Protein AF-A0A7S2PBC1-F1 (afdb_monomer_lite)

Sequence (113 aa):
VSSESKMGVQDFRLSALTALFLILKTHSHAKKRFKIEMLLRLSGGEFTVDQVVKTEQLMLHMLKFHINPPTSISVLNEMFELLKPLMPSDRPQLCETVYRQAQFFAELGVFHL

InterPro domains:
  IPR036915 Cyclin-like superfamily [SSF47954] (9-68)

pLDDT: mean 84.3, std 12.1, range [38.69, 95.44]

Foldseek 3Di:
DDDPPPQDPVNVVLLVLLLVLLCCQPVVPDPDNDDVVVSCVVVVVPDDPVSSVVSNVVVCVVCVNPSDDCAQLNVLVVVLVVCVVVDDPVCPVVSVVVSVVSVVVSVVVVVVD

Organism: NCBI:txid163516

Secondary structure (DSSP, 8-state):
--------HHHHHHHHHHHHHHHHHHH---SSPPPHHHHHHHTTT-S-HHHHHHHHHHHHHHTTT---PPPHHHHHHHHHHHHGGGS-TT-HHHHHHHHHHHHHHHHHHHH--

Structure (mmCIF, N/CA/C/O backbone):
data_AF-A0A7S2PBC1-F1
#
_entry.id   AF-A0A7S2PBC1-F1
#
loop_
_atom_site.group_PDB
_atom_site.id
_atom_site.type_symbol
_atom_site.label_atom_id
_atom_site.label_alt_id
_atom_site.label_comp_id
_atom_site.label_asym_id
_atom_site.label_entity_id
_atom_site.label_seq_id
_atom_site.pdbx_PDB_ins_code
_atom_site.Cartn_x
_atom_site.Cartn_y
_atom_site.Cartn_z
_atom_site.occupancy
_atom_site.B_iso_or_equiv
_atom_site.auth_seq_id
_atom_site.auth_comp_id
_atom_site.auth_asym_id
_atom_site.auth_atom_id
_atom_site.pdbx_PDB_model_num
ATOM 1 N N . VAL A 1 1 ? -26.503 17.290 0.335 1.00 38.69 1 VAL A N 1
ATOM 2 C CA . VAL A 1 1 ? -25.531 18.237 0.925 1.00 38.69 1 VAL A CA 1
ATOM 3 C C . VAL A 1 1 ? -24.880 17.522 2.093 1.00 38.69 1 VAL A C 1
ATOM 5 O O . VAL A 1 1 ? -25.371 17.599 3.209 1.00 38.69 1 VAL A O 1
ATOM 8 N N . SER A 1 2 ? -23.883 16.688 1.801 1.00 38.94 2 SER A N 1
ATOM 9 C CA . SER A 1 2 ? -23.181 15.917 2.828 1.00 38.94 2 SER A CA 1
ATOM 10 C C . SER A 1 2 ? -22.062 16.798 3.354 1.00 38.94 2 SER A C 1
ATOM 12 O O . SER A 1 2 ? -21.198 17.207 2.586 1.00 38.94 2 SER A O 1
ATOM 14 N N . SER A 1 3 ? -22.145 17.157 4.630 1.00 44.09 3 SER A N 1
ATOM 15 C CA . SER A 1 3 ? -21.145 17.947 5.340 1.00 44.09 3 SER A CA 1
ATOM 16 C C . SER A 1 3 ? -19.752 17.359 5.117 1.00 44.09 3 SER A C 1
ATOM 18 O O . SER A 1 3 ? -19.491 16.238 5.555 1.00 44.09 3 SER A O 1
ATOM 20 N N . GLU A 1 4 ? -18.864 18.109 4.465 1.00 52.25 4 GLU A N 1
ATOM 21 C CA . GLU A 1 4 ? -17.425 17.849 4.485 1.00 52.25 4 GLU A CA 1
ATOM 22 C C . GLU A 1 4 ? -16.941 17.990 5.935 1.00 52.25 4 GLU A C 1
ATOM 24 O O . GLU A 1 4 ? -16.523 19.061 6.380 1.00 52.25 4 GLU A O 1
ATOM 29 N N . SER A 1 5 ? -17.053 16.918 6.723 1.00 60.34 5 SER A N 1
ATOM 30 C CA . SER A 1 5 ? -16.378 16.852 8.011 1.00 60.34 5 SER A CA 1
ATOM 31 C C . SER A 1 5 ? -14.889 16.797 7.708 1.00 60.34 5 SER A C 1
ATOM 33 O O . SER A 1 5 ? -14.383 15.776 7.235 1.00 60.34 5 SER A O 1
ATOM 35 N N . LYS A 1 6 ? -14.186 17.908 7.929 1.00 68.69 6 LYS A N 1
ATOM 36 C CA . LYS A 1 6 ? -12.727 17.935 7.850 1.00 68.69 6 LYS A CA 1
ATOM 37 C C . LYS A 1 6 ? -12.194 16.876 8.810 1.00 68.69 6 LYS A C 1
ATOM 39 O O . LYS A 1 6 ? -12.369 16.994 10.020 1.00 68.69 6 LYS A O 1
ATOM 44 N N . MET A 1 7 ? -11.606 15.827 8.247 1.00 77.81 7 MET A N 1
ATOM 45 C CA . MET A 1 7 ? -10.982 14.755 9.007 1.00 77.81 7 MET A CA 1
ATOM 46 C C . MET A 1 7 ? -9.876 15.356 9.878 1.00 77.81 7 MET A C 1
ATOM 48 O O .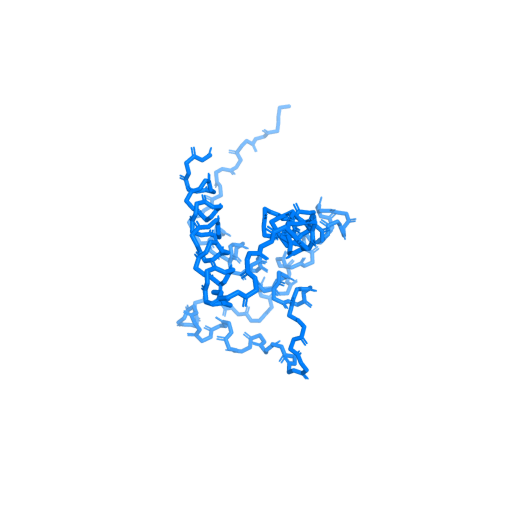 MET A 1 7 ? -9.046 16.125 9.385 1.00 77.81 7 MET A O 1
ATOM 52 N N . GLY A 1 8 ? -9.886 15.048 11.176 1.00 89.38 8 GLY A N 1
ATOM 53 C CA . GLY A 1 8 ? -8.849 15.515 12.085 1.00 89.38 8 GLY A CA 1
ATOM 54 C C . GLY A 1 8 ? -7.484 14.943 11.698 1.00 89.38 8 GLY A C 1
ATOM 55 O O . GLY A 1 8 ? -7.390 13.869 11.105 1.00 89.38 8 GLY A O 1
ATOM 56 N N . VAL A 1 9 ? -6.401 15.629 12.076 1.00 89.06 9 VAL A N 1
ATOM 57 C CA . VAL A 1 9 ? -5.027 15.151 11.818 1.00 89.06 9 VAL A CA 1
ATOM 58 C C . VAL A 1 9 ? -4.812 13.745 12.394 1.00 89.06 9 VAL A C 1
ATOM 60 O O . VAL A 1 9 ? -4.179 12.906 11.759 1.00 89.06 9 VAL A O 1
ATOM 63 N N . GLN A 1 10 ? -5.376 13.465 13.572 1.00 89.81 10 GLN A N 1
ATOM 64 C CA . GLN A 1 10 ? -5.283 12.149 14.212 1.00 89.81 10 GLN A CA 1
ATOM 65 C C . GLN A 1 10 ? -6.072 11.072 13.461 1.00 89.81 10 GLN A C 1
ATOM 67 O O . GLN A 1 10 ? -5.549 9.983 13.235 1.00 89.81 10 GLN A O 1
ATOM 72 N N . ASP A 1 11 ? -7.282 11.392 13.002 1.00 90.50 11 ASP A N 1
ATOM 73 C CA . ASP A 1 11 ? -8.114 10.467 12.227 1.00 90.50 11 ASP A CA 1
ATOM 74 C C . ASP A 1 11 ? -7.463 10.128 10.882 1.00 90.50 11 ASP A C 1
ATOM 76 O O . ASP A 1 11 ? -7.483 8.974 10.447 1.00 90.50 11 ASP A O 1
ATOM 80 N N . PHE A 1 12 ? -6.816 11.113 10.249 1.00 91.50 12 PHE A N 1
ATOM 81 C CA . PHE A 1 12 ? -6.045 10.902 9.027 1.00 91.50 12 PHE A CA 1
ATOM 82 C C . PHE A 1 12 ? -4.844 9.983 9.269 1.00 91.50 12 PHE A C 1
ATOM 84 O O . PHE A 1 12 ? -4.632 9.042 8.506 1.00 91.50 12 PHE A O 1
ATOM 91 N N . ARG A 1 13 ? -4.079 10.202 10.347 1.00 92.19 13 ARG A N 1
ATOM 92 C CA . ARG A 1 13 ? -2.928 9.352 10.700 1.00 92.19 13 ARG A CA 1
ATOM 93 C C . ARG A 1 13 ? -3.353 7.917 11.007 1.00 92.19 13 ARG A C 1
ATOM 95 O O . ARG A 1 13 ? -2.736 6.989 10.486 1.00 92.19 13 ARG A O 1
ATOM 102 N N . LEU A 1 14 ? -4.422 7.729 11.784 1.00 93.38 14 LEU A N 1
ATOM 103 C CA . LEU A 1 14 ? -4.990 6.408 12.065 1.00 93.38 14 LEU A CA 1
ATOM 104 C C . LEU A 1 14 ? -5.453 5.719 10.776 1.00 93.38 14 LEU A C 1
ATOM 106 O O . LEU A 1 14 ? -5.174 4.537 10.567 1.00 93.38 14 LEU A O 1
ATOM 110 N N . SER A 1 15 ? -6.114 6.465 9.891 1.00 93.00 15 SER A N 1
ATOM 111 C CA . SER A 1 15 ? -6.570 5.963 8.596 1.00 93.00 15 SER A CA 1
ATOM 112 C C . SER A 1 15 ? -5.397 5.547 7.709 1.00 93.00 15 SER A C 1
ATOM 114 O O . SER A 1 15 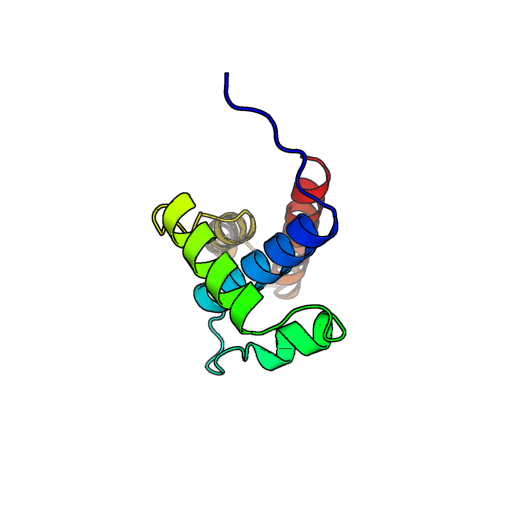? -5.381 4.428 7.208 1.00 93.00 15 SER A O 1
ATOM 116 N N . ALA A 1 16 ? -4.371 6.387 7.570 1.00 92.06 16 ALA A N 1
ATOM 117 C CA . ALA A 1 16 ? -3.179 6.077 6.784 1.00 92.06 16 ALA A CA 1
ATOM 118 C C . ALA A 1 16 ? -2.440 4.839 7.320 1.00 92.06 16 ALA A C 1
ATOM 120 O O . ALA A 1 16 ? -2.066 3.951 6.552 1.00 92.06 16 ALA A O 1
ATOM 121 N N . LEU A 1 17 ? -2.290 4.735 8.645 1.00 92.50 17 LEU A N 1
ATOM 122 C CA . LEU A 1 17 ? -1.677 3.578 9.298 1.00 92.50 17 LEU A CA 1
ATOM 123 C C . LEU A 1 17 ? -2.486 2.295 9.047 1.00 92.50 17 LEU A C 1
ATOM 125 O O . LEU A 1 17 ? -1.926 1.243 8.736 1.00 92.50 17 LEU A O 1
ATOM 129 N N . THR A 1 18 ? -3.811 2.387 9.140 1.00 93.38 18 THR A N 1
ATOM 130 C CA . THR A 1 18 ? -4.726 1.265 8.899 1.00 93.38 18 THR A CA 1
ATOM 131 C C . THR A 1 18 ? -4.742 0.850 7.425 1.00 93.38 18 THR A C 1
ATOM 133 O O . THR A 1 18 ? -4.736 -0.343 7.124 1.00 93.38 18 THR A O 1
ATOM 136 N N . ALA A 1 19 ? -4.687 1.805 6.496 1.00 91.94 19 ALA A N 1
ATOM 137 C CA . ALA A 1 19 ? -4.572 1.533 5.067 1.00 91.94 19 ALA A CA 1
ATOM 138 C C . ALA A 1 19 ? -3.265 0.790 4.750 1.00 91.94 19 ALA A C 1
ATOM 140 O O . ALA A 1 19 ? -3.282 -0.216 4.041 1.00 91.94 19 ALA A O 1
ATOM 141 N N . LEU A 1 20 ? -2.145 1.208 5.350 1.00 88.88 20 LEU A N 1
ATOM 142 C CA . LEU A 1 20 ? -0.877 0.487 5.241 1.00 88.88 20 LEU A CA 1
ATOM 143 C C . LEU A 1 20 ? -0.995 -0.943 5.787 1.00 88.88 20 LEU A C 1
ATOM 145 O O . LEU A 1 20 ? -0.527 -1.883 5.150 1.00 88.88 20 LEU A O 1
ATOM 149 N N . PHE A 1 21 ? -1.654 -1.137 6.932 1.00 90.38 21 PHE A N 1
ATOM 150 C CA . PHE A 1 21 ? -1.886 -2.471 7.492 1.00 90.38 21 PHE A CA 1
ATOM 151 C C . PHE A 1 21 ? -2.684 -3.380 6.555 1.00 90.38 21 PHE A C 1
ATOM 153 O O . PHE A 1 21 ? -2.317 -4.540 6.366 1.00 90.38 21 PHE A O 1
ATOM 160 N N . LEU A 1 22 ? -3.748 -2.848 5.949 1.00 89.62 22 LEU A N 1
ATOM 161 C CA . LEU A 1 22 ? -4.574 -3.549 4.967 1.00 89.62 22 LEU A CA 1
ATOM 162 C C . LEU A 1 22 ? -3.763 -3.957 3.733 1.00 89.62 22 LEU A C 1
ATOM 164 O O . LEU A 1 22 ? -3.833 -5.110 3.303 1.00 89.62 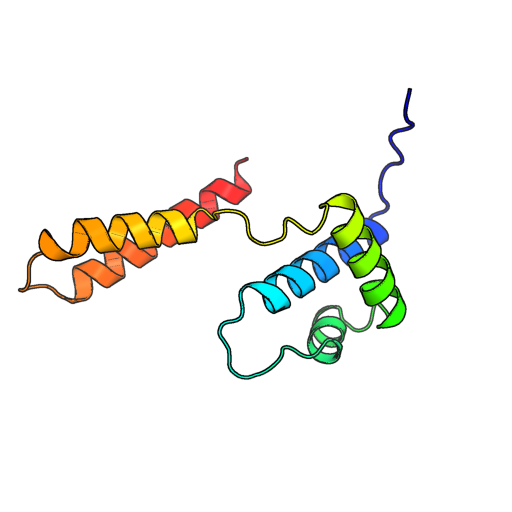22 LEU A O 1
ATOM 168 N N . ILE A 1 23 ? -2.948 -3.046 3.198 1.00 87.12 23 ILE A N 1
ATOM 169 C CA . ILE 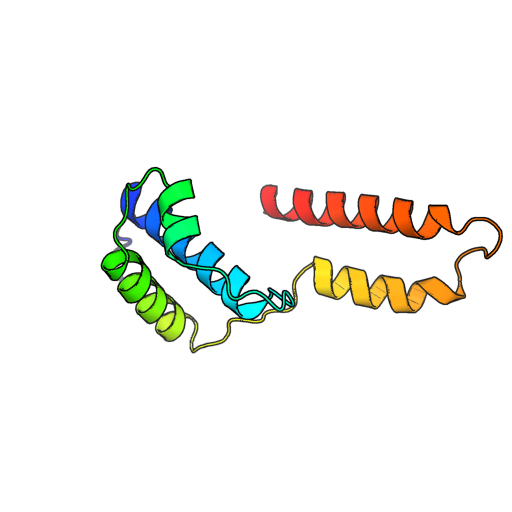A 1 23 ? -2.062 -3.316 2.056 1.00 87.12 23 ILE A CA 1
ATOM 170 C C . ILE A 1 23 ? -1.032 -4.390 2.423 1.00 87.12 23 ILE A C 1
ATOM 172 O O . ILE A 1 23 ? -0.811 -5.332 1.667 1.00 87.12 23 ILE A O 1
ATOM 176 N N . LEU A 1 24 ? -0.438 -4.318 3.617 1.00 86.00 24 LEU A N 1
ATOM 177 C CA . LEU A 1 24 ? 0.492 -5.344 4.084 1.00 86.00 24 LEU A CA 1
ATOM 178 C C . LEU A 1 24 ? -0.206 -6.700 4.238 1.00 86.00 24 LEU A C 1
ATOM 180 O O . LEU A 1 24 ? 0.360 -7.712 3.840 1.00 86.00 24 LEU A O 1
ATOM 184 N N . LYS A 1 25 ? -1.436 -6.767 4.749 1.00 85.81 25 LYS A N 1
ATOM 185 C CA . LYS A 1 25 ? -2.185 -8.033 4.833 1.00 85.81 25 LYS A CA 1
ATOM 186 C C . LYS A 1 25 ? -2.482 -8.651 3.465 1.00 85.81 25 LYS A C 1
ATOM 188 O O . LYS A 1 25 ? -2.511 -9.873 3.359 1.00 85.81 25 LYS A O 1
ATOM 193 N N . THR A 1 26 ? -2.726 -7.825 2.453 1.00 84.31 26 THR A N 1
ATOM 194 C CA . THR A 1 26 ? -3.175 -8.259 1.120 1.00 84.31 26 THR A CA 1
ATOM 195 C C . THR A 1 26 ? -2.022 -8.575 0.175 1.00 84.31 26 THR A C 1
ATOM 197 O O . THR A 1 26 ? -2.071 -9.587 -0.517 1.00 84.31 26 THR A O 1
ATOM 200 N N . HIS A 1 27 ? -0.969 -7.754 0.177 1.00 77.69 27 HIS A N 1
ATOM 201 C CA . HIS A 1 27 ? 0.145 -7.843 -0.772 1.00 77.69 27 HIS A CA 1
ATOM 202 C C . HIS A 1 27 ? 1.420 -8.467 -0.192 1.00 77.69 27 HIS A C 1
ATOM 204 O O . HIS A 1 27 ? 2.365 -8.741 -0.936 1.00 77.69 27 HIS A O 1
ATOM 210 N N . SER A 1 28 ? 1.491 -8.733 1.118 1.00 67.31 28 SER A N 1
ATOM 211 C CA . SER A 1 28 ? 2.636 -9.466 1.666 1.00 67.31 28 SER A CA 1
ATOM 212 C C . SER A 1 28 ? 2.585 -10.926 1.223 1.00 67.31 28 SER A C 1
ATOM 214 O O . SER A 1 28 ? 1.997 -11.773 1.888 1.00 67.31 28 SER A O 1
ATOM 216 N N . HIS A 1 29 ? 3.325 -11.259 0.165 1.00 56.53 29 HIS A N 1
ATOM 217 C CA . HIS A 1 29 ? 3.692 -12.643 -0.168 1.00 56.53 29 HIS A CA 1
ATOM 218 C C . HIS A 1 29 ? 4.570 -13.306 0.916 1.00 56.53 29 HIS A C 1
ATOM 220 O O . HIS A 1 29 ? 4.940 -14.479 0.815 1.00 56.53 29 HIS A O 1
ATOM 226 N N . ALA A 1 30 ? 4.947 -12.562 1.960 1.00 50.59 30 ALA A N 1
ATOM 227 C CA . ALA A 1 30 ? 5.773 -13.052 3.042 1.00 50.59 30 ALA A CA 1
ATOM 228 C C . ALA A 1 30 ? 5.031 -14.137 3.836 1.00 50.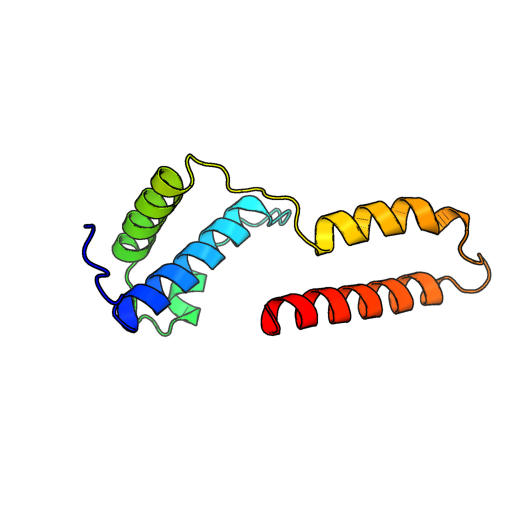59 30 ALA A C 1
ATOM 230 O O . ALA A 1 30 ? 4.014 -13.893 4.478 1.00 50.59 30 ALA A O 1
ATOM 231 N N . LYS A 1 31 ? 5.640 -15.324 3.911 1.00 52.59 31 LYS A N 1
ATOM 232 C CA . LYS A 1 31 ? 5.261 -16.443 4.799 1.00 52.59 31 LYS A CA 1
ATOM 233 C C . LYS A 1 31 ? 5.100 -16.049 6.284 1.00 52.59 31 LYS A C 1
ATOM 235 O O . LYS A 1 31 ? 4.655 -16.862 7.089 1.00 52.59 31 LYS A O 1
ATOM 240 N N . LYS A 1 32 ? 5.479 -14.825 6.669 1.00 62.38 32 LYS A N 1
ATOM 241 C CA . LYS A 1 32 ? 5.326 -14.263 8.011 1.00 62.38 32 LYS A CA 1
ATOM 242 C C . LYS A 1 32 ? 4.163 -13.275 8.013 1.00 62.38 32 LYS A C 1
ATOM 244 O O . LYS A 1 32 ? 4.275 -12.186 7.461 1.00 62.38 32 LYS A O 1
ATOM 249 N N . ARG A 1 33 ? 3.071 -13.654 8.683 1.00 67.44 33 ARG A N 1
ATOM 250 C CA . ARG A 1 33 ? 1.945 -12.755 8.967 1.00 67.44 33 ARG A CA 1
ATOM 251 C C . ARG A 1 33 ? 2.468 -11.493 9.655 1.00 67.44 33 ARG A C 1
ATOM 253 O O . ARG A 1 33 ? 3.120 -11.589 10.698 1.00 67.44 33 ARG A O 1
ATOM 260 N N . PHE A 1 34 ? 2.195 -10.334 9.064 1.00 77.38 34 PHE A N 1
ATOM 261 C CA . PHE A 1 34 ? 2.541 -9.050 9.657 1.00 77.38 34 PHE A CA 1
ATOM 262 C C . PHE A 1 34 ? 1.702 -8.828 10.922 1.00 77.38 34 PHE A C 1
ATOM 264 O O . PHE A 1 34 ? 0.481 -8.992 10.912 1.00 77.38 34 PHE A O 1
ATOM 271 N N . LYS A 1 35 ? 2.376 -8.519 12.031 1.00 85.62 35 LYS A N 1
ATOM 272 C CA . LYS A 1 35 ? 1.777 -8.389 13.363 1.00 85.62 35 LYS A CA 1
ATOM 273 C C . LYS A 1 35 ? 1.343 -6.946 13.612 1.00 85.62 35 LYS A C 1
ATOM 275 O O . LYS A 1 35 ? 2.144 -6.034 13.413 1.00 85.62 35 LYS A O 1
ATOM 280 N N . ILE A 1 36 ? 0.111 -6.744 14.081 1.00 87.25 36 ILE A N 1
ATOM 281 C CA . ILE A 1 36 ? -0.434 -5.407 14.374 1.00 87.25 36 ILE A CA 1
ATOM 282 C C . ILE A 1 36 ? 0.415 -4.663 15.412 1.00 87.25 36 ILE A C 1
ATOM 284 O O . ILE A 1 36 ? 0.616 -3.460 15.305 1.00 87.25 36 ILE A O 1
ATOM 288 N N . GLU A 1 37 ? 1.024 -5.383 16.353 1.00 87.62 37 GLU A N 1
ATOM 289 C CA . GLU A 1 37 ? 1.887 -4.815 17.389 1.00 87.62 37 GLU A CA 1
ATOM 290 C C . GLU A 1 37 ? 3.135 -4.146 16.798 1.00 87.62 37 GLU A C 1
ATOM 292 O O . GLU A 1 37 ? 3.648 -3.178 17.354 1.00 87.62 37 GLU A O 1
ATOM 297 N N . MET A 1 38 ? 3.629 -4.634 15.655 1.00 85.12 38 MET A N 1
ATOM 298 C CA . MET A 1 38 ? 4.759 -4.017 14.961 1.00 85.12 38 MET A CA 1
ATOM 299 C C . MET A 1 38 ? 4.364 -2.664 14.365 1.00 85.12 38 MET A C 1
ATOM 301 O O . MET A 1 38 ? 5.128 -1.709 14.461 1.00 85.12 38 MET A O 1
ATOM 305 N N . LEU A 1 39 ? 3.151 -2.569 13.819 1.00 85.44 39 LEU A N 1
ATOM 306 C CA . LEU A 1 39 ? 2.598 -1.331 13.279 1.00 85.44 39 LEU A CA 1
ATOM 307 C C . LEU A 1 39 ? 2.403 -0.271 14.368 1.00 85.44 39 LEU A C 1
ATOM 309 O O . LEU A 1 39 ? 2.806 0.874 14.194 1.00 85.44 39 LEU A O 1
ATOM 313 N N . LEU A 1 40 ? 1.847 -0.673 15.514 1.00 88.88 40 LEU A N 1
ATOM 314 C CA . LEU A 1 40 ? 1.628 0.231 16.645 1.00 88.88 40 LEU A CA 1
ATOM 315 C C . LEU A 1 40 ? 2.946 0.728 17.251 1.00 88.88 40 LEU A C 1
ATOM 317 O O . LEU A 1 40 ? 3.041 1.867 17.701 1.00 88.88 40 LEU A O 1
ATOM 321 N N . ARG A 1 41 ? 3.998 -0.101 17.227 1.00 87.81 41 ARG A N 1
ATOM 322 C CA . ARG A 1 41 ? 5.347 0.336 17.609 1.00 87.81 41 ARG A CA 1
ATOM 323 C C . ARG A 1 41 ? 5.913 1.376 16.643 1.00 87.81 41 ARG A C 1
ATOM 325 O O . ARG A 1 41 ? 6.563 2.309 17.102 1.00 87.81 41 ARG A O 1
ATOM 332 N N . LEU A 1 42 ? 5.665 1.240 15.337 1.00 84.25 42 LEU A N 1
ATOM 333 C CA . LEU A 1 42 ? 6.092 2.226 14.334 1.00 84.25 42 LEU A CA 1
ATOM 334 C C . LEU A 1 42 ? 5.369 3.567 14.497 1.00 84.25 42 LEU A C 1
ATOM 336 O O . LEU A 1 42 ? 5.968 4.608 14.247 1.00 84.25 42 LEU A O 1
ATOM 340 N N . SER A 1 43 ? 4.123 3.558 14.974 1.00 83.69 43 SER A N 1
ATOM 341 C CA . SER A 1 43 ? 3.379 4.777 15.308 1.00 83.69 43 SER A CA 1
ATOM 342 C C . SER A 1 43 ? 3.686 5.320 16.710 1.00 83.69 43 SER A C 1
ATOM 344 O O . SER A 1 43 ? 2.912 6.117 17.229 1.00 83.69 43 SER A O 1
ATOM 346 N N . GLY A 1 44 ? 4.748 4.856 17.380 1.00 85.62 44 GLY A N 1
ATOM 347 C CA . GLY A 1 44 ? 5.116 5.324 18.722 1.00 85.62 44 GLY A CA 1
ATOM 348 C C . GLY A 1 44 ? 4.091 5.001 19.818 1.00 85.62 44 GLY A C 1
ATOM 349 O O . GLY A 1 44 ? 4.099 5.644 20.861 1.00 85.62 44 GLY A O 1
ATOM 350 N N . GLY A 1 45 ? 3.197 4.030 19.594 1.00 84.19 45 GLY A N 1
ATOM 351 C CA . GLY A 1 45 ? 2.127 3.684 20.534 1.00 84.19 45 GLY A CA 1
ATOM 352 C C . GLY A 1 45 ? 0.970 4.688 20.591 1.00 84.19 45 GLY A C 1
ATOM 353 O O . GLY A 1 45 ? 0.162 4.610 21.509 1.00 84.19 45 GLY A O 1
ATOM 354 N N . GLU A 1 46 ? 0.867 5.612 19.627 1.00 89.00 46 GLU A N 1
ATOM 355 C CA . GLU A 1 46 ? -0.204 6.625 19.574 1.00 89.00 46 GLU A CA 1
ATOM 356 C C . GLU A 1 46 ? -1.618 6.035 19.425 1.00 89.00 46 GLU A C 1
ATOM 358 O O . GLU A 1 46 ? -2.594 6.673 19.818 1.00 89.00 46 GLU A O 1
ATOM 363 N N . PHE A 1 47 ? -1.734 4.828 18.865 1.00 91.75 47 PHE A N 1
ATOM 364 C CA . PHE A 1 47 ? -3.010 4.179 18.574 1.00 91.75 47 PHE A CA 1
ATOM 365 C C . PHE A 1 47 ? -3.108 2.810 19.243 1.00 91.75 47 PHE A C 1
ATOM 367 O O . PHE A 1 47 ? -2.111 2.112 19.436 1.00 91.75 47 PHE A O 1
ATOM 374 N N . THR A 1 48 ? -4.330 2.403 19.573 1.00 92.25 48 THR A N 1
ATOM 375 C CA . THR A 1 48 ? -4.616 1.085 20.143 1.00 92.25 48 THR A CA 1
ATOM 376 C C . THR A 1 48 ? -4.992 0.074 19.062 1.00 92.25 48 THR A C 1
ATOM 378 O O . THR A 1 48 ? -5.415 0.427 17.959 1.00 92.25 48 THR A O 1
ATOM 381 N N . VAL A 1 49 ? -4.885 -1.216 19.394 1.00 93.25 49 VAL A N 1
ATOM 382 C CA . VAL A 1 49 ? -5.324 -2.313 18.514 1.00 93.25 49 VAL A CA 1
ATOM 383 C C . VAL A 1 49 ? -6.793 -2.139 18.119 1.00 93.25 49 VAL A C 1
ATOM 385 O O . VAL A 1 49 ? -7.123 -2.228 16.939 1.00 93.25 49 VAL A O 1
ATOM 388 N N . ASP A 1 50 ? -7.662 -1.819 19.078 1.00 94.25 50 ASP A N 1
ATOM 389 C CA . ASP A 1 50 ? -9.099 -1.656 18.832 1.00 94.25 50 ASP A CA 1
ATOM 390 C C . ASP A 1 50 ? -9.411 -0.507 17.870 1.00 94.25 50 ASP A C 1
ATOM 392 O O . ASP A 1 50 ? -10.318 -0.622 17.045 1.00 94.25 50 ASP A O 1
ATOM 396 N N . GLN A 1 51 ? -8.663 0.599 17.950 1.00 93.38 51 GLN A N 1
ATOM 397 C CA . GLN A 1 51 ? -8.814 1.724 17.024 1.00 93.38 51 GLN A CA 1
ATOM 398 C C . GLN A 1 51 ? -8.475 1.311 15.589 1.00 93.38 51 GLN A C 1
ATOM 400 O O . GLN A 1 51 ? -9.234 1.614 14.666 1.00 93.38 51 GLN A O 1
ATOM 405 N N . VAL A 1 52 ? -7.376 0.577 15.404 1.00 93.31 52 VAL A N 1
ATOM 406 C CA . VAL A 1 52 ? -6.962 0.072 14.088 1.00 93.31 52 VAL A CA 1
ATOM 407 C C . VAL A 1 52 ? -7.973 -0.943 13.552 1.00 93.31 52 VAL A C 1
ATOM 409 O O . VAL A 1 52 ? -8.380 -0.834 12.401 1.00 93.31 52 VAL A O 1
ATOM 412 N N . VAL A 1 53 ? -8.451 -1.881 14.376 1.00 94.12 53 VAL A N 1
ATOM 413 C CA . VAL A 1 53 ? -9.435 -2.898 13.957 1.00 94.12 53 VAL A CA 1
ATOM 414 C C . VAL A 1 53 ? -10.772 -2.269 13.554 1.00 94.12 53 VAL A C 1
ATOM 416 O O . VAL A 1 53 ? -11.342 -2.640 12.529 1.00 94.12 53 VAL A O 1
ATOM 419 N N . LYS A 1 54 ? -11.277 -1.292 14.318 1.00 95.44 54 LYS A N 1
ATOM 420 C CA . LYS A 1 54 ? -12.519 -0.580 13.966 1.00 95.44 54 LYS A CA 1
ATOM 421 C C . LYS A 1 54 ? -12.372 0.194 12.658 1.00 95.44 54 LYS A C 1
ATOM 423 O O . LYS A 1 54 ? -13.255 0.130 11.804 1.00 95.44 54 LYS A O 1
ATOM 428 N N . THR A 1 55 ? -11.249 0.889 12.489 1.00 94.31 55 THR A N 1
ATOM 429 C CA . THR A 1 55 ? -10.957 1.644 11.263 1.00 94.31 55 THR A CA 1
ATOM 430 C C . THR A 1 55 ? -10.800 0.703 10.070 1.00 94.31 55 THR A C 1
ATOM 432 O O . THR A 1 55 ? -11.309 0.990 8.992 1.00 94.31 55 THR A O 1
ATOM 435 N N . GLU A 1 56 ? -10.179 -0.462 10.270 1.00 94.31 56 GLU A N 1
ATOM 436 C CA . GLU A 1 56 ? -10.005 -1.490 9.243 1.00 94.31 56 GLU A CA 1
ATOM 437 C C . GLU A 1 56 ? -11.362 -1.996 8.753 1.00 94.31 56 GLU A C 1
ATOM 439 O O . GLU A 1 56 ? -11.621 -2.025 7.550 1.00 94.31 56 GLU A O 1
ATOM 444 N N . GLN A 1 57 ? -12.253 -2.350 9.681 1.00 95.25 57 GLN A N 1
ATOM 445 C CA . GLN A 1 57 ? -13.605 -2.784 9.346 1.00 95.25 57 GLN A CA 1
ATOM 446 C C . GLN A 1 57 ? -14.357 -1.703 8.572 1.00 95.25 57 GLN A C 1
ATOM 448 O O . GLN A 1 57 ? -14.980 -2.011 7.556 1.00 95.25 57 GLN A O 1
ATOM 453 N N . LEU A 1 58 ? -14.276 -0.445 9.007 1.00 95.06 58 LEU A N 1
ATOM 454 C CA . LEU A 1 58 ? -14.912 0.671 8.312 1.00 95.06 58 LEU A CA 1
ATOM 455 C C . LEU A 1 58 ? -14.376 0.810 6.881 1.00 95.06 58 LEU A C 1
ATOM 457 O O . LEU A 1 58 ? -15.164 0.863 5.939 1.00 95.06 58 LEU A O 1
ATOM 461 N N . MET A 1 59 ? -13.053 0.798 6.700 1.00 94.56 59 MET A N 1
ATOM 462 C CA . MET A 1 59 ? -12.420 0.881 5.381 1.00 94.56 59 MET A CA 1
ATOM 463 C C . MET A 1 59 ? -12.841 -0.266 4.462 1.00 94.56 59 MET A C 1
ATOM 465 O O . MET A 1 59 ? -13.195 -0.022 3.312 1.00 94.56 59 MET A O 1
ATOM 469 N N . LEU A 1 60 ? -12.864 -1.504 4.964 1.00 94.50 60 LEU A N 1
ATOM 470 C CA . LEU A 1 60 ? -13.279 -2.674 4.186 1.00 94.50 60 LEU A CA 1
ATOM 471 C C . LEU A 1 60 ? -14.724 -2.562 3.691 1.00 94.50 60 LEU A C 1
ATOM 473 O O . LEU A 1 60 ? -14.991 -2.851 2.523 1.00 94.50 60 LEU A O 1
ATOM 477 N N . HIS A 1 61 ? -15.645 -2.100 4.542 1.00 95.06 61 HIS A N 1
ATOM 478 C CA . HIS A 1 61 ? -17.038 -1.884 4.147 1.00 95.06 61 HIS A CA 1
ATOM 479 C C . HIS A 1 61 ? -17.166 -0.756 3.119 1.00 95.06 61 HIS A C 1
ATOM 481 O O . HIS A 1 61 ? -17.862 -0.919 2.117 1.00 95.06 61 HIS A O 1
ATOM 487 N N . MET A 1 62 ? -16.457 0.359 3.320 1.00 93.19 62 MET A N 1
ATOM 488 C CA . MET A 1 62 ? -16.479 1.500 2.398 1.00 93.19 62 MET A CA 1
ATOM 489 C C . MET A 1 62 ? -15.892 1.154 1.026 1.00 93.19 62 MET A C 1
ATOM 491 O O . MET A 1 62 ? -16.432 1.562 0.001 1.00 93.19 62 MET A O 1
ATOM 495 N N . LEU A 1 63 ? -14.829 0.348 0.997 1.00 91.12 63 LEU A N 1
ATOM 496 C CA . LEU A 1 63 ? -14.214 -0.162 -0.229 1.00 91.12 63 LEU A CA 1
ATOM 497 C C . LEU A 1 63 ? -14.985 -1.340 -0.843 1.00 91.12 63 LEU A C 1
ATOM 499 O O . LEU A 1 63 ? -14.581 -1.841 -1.889 1.00 91.12 63 LEU A O 1
ATOM 503 N N . LYS A 1 64 ? -16.064 -1.820 -0.206 1.00 94.12 64 LYS A N 1
ATOM 504 C CA . LYS A 1 64 ? -16.791 -3.043 -0.596 1.00 94.12 64 LYS A CA 1
ATOM 505 C C . LYS A 1 64 ? -15.850 -4.238 -0.802 1.00 94.12 64 LYS A C 1
ATOM 507 O O . LYS A 1 64 ? -16.031 -5.028 -1.722 1.00 94.12 64 LYS A O 1
ATOM 512 N N . PHE A 1 65 ? -14.822 -4.347 0.042 1.00 89.38 65 PHE A N 1
ATOM 513 C CA . PHE A 1 65 ? -13.766 -5.363 -0.037 1.00 89.38 65 PHE A CA 1
ATOM 514 C C . PHE A 1 65 ? -12.927 -5.352 -1.337 1.00 89.38 65 PHE A C 1
ATOM 516 O O . PHE A 1 65 ? -12.157 -6.282 -1.577 1.00 89.38 65 PHE A O 1
ATOM 523 N N . HIS A 1 66 ? -12.985 -4.291 -2.149 1.00 89.12 66 HIS A N 1
ATOM 524 C CA . HIS A 1 66 ? -12.103 -4.107 -3.308 1.00 89.12 66 HIS A CA 1
ATOM 525 C C . HIS A 1 66 ? -10.712 -3.609 -2.876 1.00 89.12 66 HIS A C 1
ATOM 527 O O . HIS A 1 66 ? -10.378 -2.437 -3.017 1.00 89.12 66 HIS A O 1
ATOM 533 N N . ILE A 1 67 ? -9.903 -4.518 -2.324 1.00 85.19 67 ILE A N 1
ATOM 534 C CA . ILE A 1 67 ? -8.609 -4.217 -1.676 1.00 85.19 67 ILE A CA 1
ATOM 535 C C . ILE A 1 67 ? -7.364 -4.562 -2.506 1.00 85.19 67 ILE A C 1
ATOM 537 O O . ILE A 1 67 ? -6.255 -4.343 -2.038 1.00 85.19 67 ILE A O 1
ATOM 541 N N . ASN A 1 68 ? -7.529 -5.100 -3.716 1.00 83.81 68 ASN A N 1
ATOM 542 C CA . ASN A 1 68 ? -6.425 -5.487 -4.603 1.00 83.81 68 ASN A CA 1
ATOM 543 C C . ASN A 1 68 ? -6.559 -4.808 -5.979 1.00 83.81 68 ASN A C 1
ATOM 545 O O . ASN A 1 68 ? -6.870 -5.481 -6.966 1.00 83.81 68 ASN A O 1
ATOM 549 N N . PRO A 1 69 ? -6.426 -3.473 -6.061 1.00 82.69 69 PRO A N 1
ATOM 550 C CA . PRO A 1 69 ? -6.426 -2.786 -7.344 1.00 82.69 69 PRO A CA 1
ATOM 551 C C . PRO A 1 69 ? -5.123 -3.071 -8.115 1.00 82.69 69 PRO A C 1
ATOM 553 O O . PRO A 1 69 ? -4.081 -3.298 -7.493 1.00 82.69 69 PRO A O 1
ATOM 556 N N . PRO A 1 70 ? -5.136 -3.009 -9.459 1.00 82.62 70 PRO A N 1
ATOM 557 C CA . PRO A 1 70 ? -3.900 -3.003 -10.233 1.00 82.62 70 PRO A CA 1
ATOM 558 C C . PRO A 1 70 ? -3.072 -1.767 -9.853 1.00 82.62 70 PRO A C 1
ATOM 560 O O . PRO A 1 70 ? -3.508 -0.629 -10.018 1.00 82.62 70 PRO A O 1
ATOM 563 N N . THR A 1 71 ? -1.878 -1.992 -9.308 1.00 85.12 71 THR A N 1
ATOM 564 C CA . THR A 1 71 ? -0.927 -0.935 -8.939 1.00 85.12 71 THR A CA 1
ATOM 565 C C . THR A 1 71 ? 0.007 -0.615 -10.106 1.00 85.12 71 THR A C 1
ATOM 567 O O . THR A 1 71 ? 0.226 -1.454 -10.983 1.00 85.12 71 THR A O 1
ATOM 570 N N . SER A 1 72 ? 0.623 0.569 -10.101 1.00 86.25 72 SER A N 1
ATOM 571 C CA . SER A 1 72 ? 1.658 0.936 -11.082 1.00 86.25 72 SER A CA 1
ATOM 572 C C . SER A 1 72 ? 2.792 -0.096 -11.143 1.00 86.25 72 SER A C 1
ATOM 574 O O . SER A 1 72 ? 3.247 -0.447 -12.228 1.00 86.25 72 SER A O 1
ATOM 576 N N . ILE A 1 73 ? 3.176 -0.660 -9.994 1.00 86.75 73 ILE A N 1
ATOM 577 C CA . ILE A 1 73 ? 4.161 -1.745 -9.898 1.00 86.75 73 ILE A CA 1
ATOM 578 C C . ILE A 1 73 ? 3.657 -3.036 -10.550 1.00 86.75 73 ILE A C 1
ATOM 580 O O . ILE A 1 73 ? 4.419 -3.698 -11.248 1.00 86.75 73 ILE A O 1
ATOM 584 N N . SER A 1 74 ? 2.380 -3.395 -10.372 1.00 85.25 74 SER A N 1
ATOM 585 C CA . SER A 1 74 ? 1.820 -4.582 -11.035 1.00 85.25 74 SER A CA 1
ATOM 586 C C . SER A 1 74 ? 1.850 -4.455 -12.561 1.00 85.25 74 SER A C 1
ATOM 588 O O . SER A 1 74 ? 2.269 -5.386 -13.237 1.00 85.25 74 SER A O 1
ATOM 590 N N . VAL A 1 75 ? 1.519 -3.278 -13.102 1.00 87.56 75 VAL A N 1
ATOM 591 C CA . VAL A 1 75 ? 1.603 -3.009 -14.547 1.00 87.56 75 VAL A CA 1
ATOM 592 C C . VAL A 1 75 ? 3.052 -3.047 -15.025 1.00 87.56 75 VAL A C 1
ATOM 594 O O . VAL A 1 75 ? 3.344 -3.616 -16.073 1.00 87.56 75 VAL A O 1
ATOM 597 N N . LEU A 1 76 ? 3.969 -2.468 -14.253 1.00 90.31 76 LEU A N 1
ATOM 598 C CA . LEU A 1 76 ? 5.393 -2.478 -14.563 1.00 90.31 76 LEU A CA 1
ATOM 599 C C . LEU A 1 76 ? 5.942 -3.909 -14.624 1.00 90.31 76 LEU A C 1
ATOM 601 O O . LEU A 1 76 ? 6.663 -4.223 -15.565 1.00 90.31 76 LEU A O 1
ATOM 605 N N . ASN A 1 77 ? 5.561 -4.785 -13.691 1.00 89.19 77 ASN A N 1
ATOM 606 C CA . ASN A 1 77 ? 5.934 -6.202 -13.723 1.00 89.19 77 ASN A CA 1
ATOM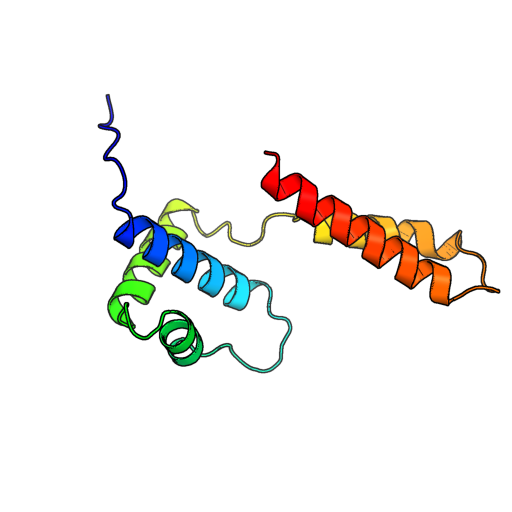 607 C C . ASN A 1 77 ? 5.474 -6.887 -15.015 1.00 89.19 77 ASN A C 1
ATOM 609 O O . ASN A 1 77 ? 6.292 -7.507 -15.690 1.00 89.19 77 ASN A O 1
ATOM 613 N N . GLU A 1 78 ? 4.203 -6.725 -15.392 1.00 90.50 78 GLU A N 1
ATOM 614 C CA . GLU A 1 78 ? 3.657 -7.305 -16.628 1.00 90.50 78 GLU A CA 1
ATOM 615 C C . GLU A 1 78 ? 4.389 -6.783 -17.873 1.00 90.50 78 GLU A C 1
ATOM 617 O O . GLU A 1 78 ? 4.794 -7.553 -18.742 1.00 90.50 78 GLU A O 1
ATOM 622 N N . MET A 1 79 ? 4.648 -5.473 -17.935 1.00 89.19 79 MET A N 1
ATOM 623 C CA . MET A 1 79 ? 5.426 -4.873 -19.023 1.00 89.19 79 MET A CA 1
ATOM 624 C C . MET A 1 79 ? 6.850 -5.436 -19.077 1.00 89.19 79 MET A C 1
ATOM 626 O O . MET A 1 79 ? 7.379 -5.683 -20.159 1.00 89.19 79 MET A O 1
ATOM 630 N N . PHE A 1 80 ? 7.475 -5.678 -17.925 1.00 89.56 80 PHE A N 1
ATOM 631 C CA . PHE A 1 80 ? 8.804 -6.276 -17.867 1.00 89.56 80 PHE A CA 1
ATOM 632 C C . PHE A 1 80 ? 8.824 -7.723 -18.347 1.00 89.56 80 PHE A C 1
ATOM 634 O O . PHE A 1 80 ? 9.740 -8.079 -19.083 1.00 89.56 80 PHE A O 1
ATOM 641 N N . GLU A 1 81 ? 7.832 -8.545 -17.999 1.00 89.31 81 GLU A N 1
ATOM 642 C CA . GLU A 1 81 ? 7.726 -9.909 -18.537 1.00 89.31 81 GLU A CA 1
ATOM 643 C C . GLU A 1 81 ? 7.640 -9.909 -20.070 1.00 89.31 81 GLU A C 1
ATOM 645 O O . GLU A 1 81 ? 8.287 -10.729 -20.721 1.00 89.31 81 GLU A O 1
ATOM 650 N N . LEU A 1 82 ? 6.925 -8.943 -20.655 1.00 89.25 82 LEU A N 1
ATOM 651 C CA . LEU A 1 82 ? 6.837 -8.777 -22.110 1.00 89.25 82 LEU A CA 1
ATOM 652 C C . LEU A 1 82 ? 8.157 -8.315 -22.746 1.00 89.25 82 LEU A C 1
ATOM 654 O O . LEU A 1 82 ? 8.458 -8.687 -23.879 1.00 89.25 82 LEU A O 1
ATOM 658 N N . LEU A 1 83 ? 8.950 -7.507 -22.037 1.00 87.31 83 LEU A N 1
ATOM 659 C CA . LEU A 1 83 ? 10.214 -6.957 -22.539 1.00 87.31 83 LEU A CA 1
ATOM 660 C C . LEU A 1 83 ? 11.420 -7.874 -22.309 1.00 87.31 83 LEU A C 1
ATOM 662 O O . LEU A 1 83 ? 12.406 -7.757 -23.036 1.00 87.31 83 LEU A O 1
ATOM 666 N N . LYS A 1 84 ? 11.365 -8.796 -21.338 1.00 85.25 84 LYS A N 1
ATOM 667 C CA . LYS A 1 84 ? 12.458 -9.733 -21.017 1.00 85.25 84 LYS A CA 1
ATOM 668 C C . LYS A 1 84 ? 13.043 -10.452 -22.241 1.00 85.25 84 LYS A C 1
ATOM 670 O O . LYS A 1 84 ? 14.267 -10.484 -22.338 1.00 85.25 84 LYS A O 1
ATOM 675 N N . PRO A 1 85 ? 12.246 -10.984 -23.192 1.00 87.75 85 PRO A N 1
ATOM 676 C CA . PRO A 1 85 ? 12.787 -11.655 -24.377 1.00 87.75 85 PRO A CA 1
ATOM 677 C C . PRO A 1 85 ? 13.552 -10.726 -25.330 1.00 87.75 85 PRO A C 1
ATOM 679 O O . PRO A 1 85 ? 14.342 -11.201 -26.139 1.00 87.75 85 PRO A O 1
ATOM 682 N N . LEU A 1 86 ? 13.306 -9.414 -25.260 1.00 86.50 86 LEU A N 1
ATOM 683 C CA . LEU A 1 86 ? 13.948 -8.402 -26.103 1.00 86.50 86 LEU A CA 1
ATOM 684 C C . LEU A 1 86 ? 15.239 -7.852 -25.480 1.00 86.50 86 LEU A C 1
ATOM 686 O O . LEU A 1 86 ? 15.963 -7.095 -26.127 1.00 86.50 86 LEU A O 1
ATOM 690 N N . MET A 1 87 ? 15.523 -8.193 -24.221 1.00 84.00 87 MET A N 1
ATOM 691 C CA . MET A 1 87 ? 16.691 -7.688 -23.510 1.00 84.00 87 MET A CA 1
ATOM 692 C C . MET A 1 87 ? 17.961 -8.442 -23.929 1.00 84.00 87 MET A C 1
ATOM 694 O O . MET A 1 87 ? 17.933 -9.661 -24.095 1.00 84.00 87 MET A O 1
ATOM 698 N N . PRO A 1 88 ? 19.100 -7.742 -24.076 1.00 84.75 88 PRO A N 1
ATOM 699 C CA . PRO A 1 88 ? 20.351 -8.368 -24.481 1.00 84.75 88 PRO A CA 1
ATOM 700 C C . PRO A 1 88 ? 20.867 -9.333 -23.405 1.00 84.75 88 PRO A C 1
ATOM 702 O O . PRO A 1 88 ? 21.151 -8.921 -22.277 1.00 84.75 88 PRO A O 1
ATOM 705 N N . SER A 1 89 ? 21.066 -10.599 -23.782 1.00 83.25 89 SER A N 1
ATOM 706 C CA . SER A 1 89 ? 21.582 -11.662 -22.903 1.00 83.25 89 SER A CA 1
ATOM 707 C C . SER A 1 89 ? 22.969 -11.359 -22.326 1.00 83.25 89 SER A C 1
ATOM 709 O O . SER A 1 89 ? 23.300 -11.822 -21.237 1.00 83.25 89 SER A O 1
ATOM 711 N N . ASP A 1 90 ? 23.761 -10.539 -23.020 1.00 85.81 90 ASP A N 1
ATOM 712 C CA . ASP A 1 90 ? 25.135 -10.190 -22.637 1.00 85.81 90 ASP A CA 1
ATOM 713 C C . ASP A 1 90 ? 25.209 -9.231 -21.436 1.00 85.81 90 ASP A C 1
ATOM 715 O O . ASP A 1 90 ? 26.284 -9.007 -20.879 1.00 85.81 90 ASP A O 1
ATOM 719 N N . ARG A 1 91 ? 24.080 -8.625 -21.036 1.00 82.94 91 ARG A N 1
ATOM 720 C CA . ARG A 1 91 ? 24.012 -7.651 -19.933 1.00 82.94 91 ARG A CA 1
ATOM 721 C C . ARG A 1 91 ? 22.837 -7.932 -18.995 1.00 82.94 91 ARG A C 1
ATOM 723 O O . ARG A 1 91 ? 21.879 -7.157 -18.965 1.00 82.94 91 ARG A O 1
ATOM 730 N N . PRO A 1 92 ? 22.914 -8.985 -18.165 1.00 79.00 92 PRO A N 1
ATOM 731 C CA . PRO A 1 92 ? 21.828 -9.343 -17.253 1.00 79.00 92 PRO A CA 1
ATOM 732 C C . PRO A 1 92 ? 21.516 -8.245 -16.217 1.00 79.00 92 PRO A C 1
ATOM 734 O O . PRO A 1 92 ? 20.364 -8.086 -15.820 1.00 79.00 92 PRO A O 1
ATOM 737 N N . GLN A 1 93 ? 22.499 -7.423 -15.826 1.00 85.94 93 GLN A N 1
ATOM 738 C CA . GLN A 1 93 ? 22.298 -6.320 -14.872 1.00 85.94 93 GLN A CA 1
ATOM 739 C C . GLN A 1 93 ? 21.466 -5.159 -15.444 1.00 85.94 93 GLN A C 1
ATOM 741 O O . GLN A 1 93 ? 20.909 -4.357 -14.688 1.00 85.94 93 GLN A O 1
ATOM 746 N N . LEU A 1 94 ? 21.371 -5.050 -16.775 1.00 85.81 94 LEU A N 1
ATOM 747 C CA . LEU A 1 94 ? 20.595 -3.998 -17.427 1.00 85.81 94 LEU A CA 1
ATOM 748 C C . LEU A 1 94 ? 19.109 -4.134 -17.089 1.00 85.81 94 LEU A C 1
ATOM 750 O O . LEU A 1 94 ? 18.471 -3.136 -16.768 1.00 85.81 94 LEU A O 1
ATOM 754 N N . CYS A 1 95 ? 18.581 -5.362 -17.081 1.00 84.12 95 CYS A N 1
ATOM 755 C CA . CYS A 1 95 ? 17.179 -5.616 -16.754 1.00 84.12 95 CYS A CA 1
ATOM 756 C C . CYS A 1 95 ? 16.833 -5.121 -15.343 1.00 84.12 95 CYS A C 1
ATOM 758 O O . CYS A 1 95 ? 15.821 -4.449 -15.158 1.00 84.12 95 CYS A O 1
ATOM 760 N N . GLU A 1 96 ? 17.694 -5.397 -14.358 1.00 86.81 96 GLU A N 1
ATOM 761 C CA . GLU A 1 96 ? 17.486 -4.930 -12.984 1.00 86.81 96 GLU A CA 1
ATOM 762 C C . GLU A 1 96 ? 17.557 -3.400 -12.891 1.00 86.81 96 GLU A C 1
ATOM 764 O O . GLU A 1 96 ? 16.749 -2.778 -12.204 1.00 86.81 96 GLU A O 1
ATOM 769 N N . THR A 1 97 ? 18.491 -2.777 -13.612 1.00 90.31 97 THR A N 1
ATOM 770 C CA . THR A 1 97 ? 18.675 -1.319 -13.585 1.00 90.31 97 THR A CA 1
ATOM 771 C C . THR A 1 97 ? 17.476 -0.596 -14.196 1.00 90.31 97 THR A C 1
ATOM 773 O O . THR A 1 97 ? 16.944 0.328 -13.582 1.00 90.31 97 THR A O 1
ATOM 776 N N . VAL A 1 98 ? 17.000 -1.045 -15.364 1.00 89.75 98 VAL A N 1
ATOM 777 C CA . VAL A 1 98 ? 15.808 -0.470 -16.008 1.00 89.75 98 VAL A CA 1
ATOM 778 C C . VAL A 1 98 ? 14.583 -0.682 -15.119 1.00 89.75 98 VAL A C 1
ATOM 780 O O . VAL A 1 98 ? 13.787 0.241 -14.961 1.00 89.75 98 VAL A O 1
ATOM 783 N N . TYR A 1 99 ? 14.448 -1.856 -14.487 1.00 89.75 99 TYR A N 1
ATOM 784 C CA . TYR A 1 99 ? 13.333 -2.142 -13.580 1.00 89.75 99 TYR A CA 1
ATOM 785 C C . TYR A 1 99 ? 13.322 -1.185 -12.389 1.00 89.75 99 TYR A C 1
ATOM 787 O O . TYR A 1 99 ? 12.313 -0.532 -12.128 1.00 89.75 99 TYR A O 1
ATOM 795 N N . ARG A 1 100 ? 14.462 -1.034 -11.703 1.00 90.62 100 ARG A N 1
ATOM 796 C CA . ARG A 1 100 ? 14.598 -0.115 -10.562 1.00 90.62 100 ARG A CA 1
ATOM 797 C C . ARG A 1 100 ? 14.306 1.329 -10.955 1.00 90.62 100 ARG A C 1
ATOM 799 O O . ARG A 1 100 ? 13.660 2.050 -10.201 1.00 90.62 100 ARG A O 1
ATOM 806 N N . GLN A 1 101 ? 14.757 1.750 -12.133 1.00 92.31 101 GLN A N 1
ATOM 807 C CA . GLN A 1 101 ? 14.520 3.105 -12.616 1.00 92.31 101 GLN A CA 1
ATOM 808 C C . GLN A 1 101 ? 13.044 3.347 -12.953 1.00 92.31 101 GLN A C 1
ATOM 810 O O . GLN A 1 101 ? 12.488 4.378 -12.581 1.00 92.31 101 GLN A O 1
ATOM 815 N N . ALA A 1 102 ? 12.386 2.380 -13.593 1.00 91.69 102 ALA A N 1
ATOM 816 C CA . ALA A 1 102 ? 10.958 2.449 -13.868 1.00 91.69 102 ALA A CA 1
ATOM 817 C C . ALA A 1 102 ? 10.129 2.440 -12.569 1.00 91.69 102 ALA A C 1
ATOM 819 O O . ALA A 1 102 ? 9.174 3.208 -12.451 1.00 91.69 102 ALA A O 1
ATOM 820 N N . GLN A 1 103 ? 10.525 1.644 -11.568 1.00 91.25 103 GLN A N 1
ATOM 821 C CA . GLN A 1 103 ? 9.896 1.639 -10.246 1.00 91.25 103 GLN A CA 1
ATOM 822 C C . GLN A 1 103 ? 10.016 3.013 -9.573 1.00 91.25 103 GLN A C 1
ATOM 824 O O . GLN A 1 103 ? 9.022 3.543 -9.086 1.00 91.25 103 GLN A O 1
ATOM 829 N N . PHE A 1 104 ? 11.202 3.621 -9.600 1.00 90.94 104 PHE A N 1
ATOM 830 C CA . PHE A 1 104 ? 11.416 4.958 -9.048 1.00 90.94 104 PHE A CA 1
ATOM 831 C C . PHE A 1 104 ? 10.513 6.014 -9.708 1.00 90.94 104 PHE A C 1
ATOM 833 O O . PHE A 1 104 ? 9.899 6.826 -9.018 1.00 90.94 104 PHE A O 1
ATOM 840 N N . PHE A 1 105 ? 10.364 5.984 -11.037 1.00 90.44 105 PHE A N 1
ATOM 841 C CA . PHE A 1 105 ? 9.437 6.883 -11.734 1.00 90.44 105 PHE A CA 1
ATOM 842 C C . PHE A 1 105 ? 7.972 6.624 -11.370 1.00 90.44 105 PHE A C 1
ATOM 844 O O . PHE A 1 105 ? 7.207 7.575 -11.209 1.00 90.44 105 PHE A O 1
ATOM 851 N N . ALA A 1 106 ? 7.584 5.358 -11.198 1.00 88.56 106 ALA A N 1
ATOM 852 C CA . ALA A 1 106 ? 6.244 4.996 -10.751 1.00 88.56 106 ALA A CA 1
ATOM 853 C C . ALA A 1 106 ? 5.947 5.524 -9.336 1.00 88.56 106 ALA A C 1
ATOM 855 O O . ALA A 1 106 ? 4.846 6.011 -9.090 1.00 88.56 106 ALA A O 1
ATOM 856 N N . GLU A 1 107 ? 6.922 5.470 -8.424 1.00 87.06 107 GLU A N 1
ATOM 857 C CA . GLU A 1 107 ? 6.809 6.019 -7.067 1.00 87.06 107 GLU A CA 1
ATOM 858 C C . GLU A 1 107 ? 6.707 7.553 -7.081 1.00 87.06 107 GLU A C 1
ATOM 860 O O . GLU A 1 107 ? 5.839 8.117 -6.415 1.00 87.06 107 GLU A O 1
ATOM 865 N N . LEU A 1 108 ? 7.524 8.239 -7.891 1.00 88.38 108 LEU A N 1
ATOM 866 C CA . LEU A 1 108 ? 7.458 9.698 -8.048 1.00 88.38 108 LEU A CA 1
ATOM 867 C C . LEU A 1 108 ? 6.109 10.190 -8.586 1.00 88.38 108 LEU A C 1
ATOM 869 O O . LEU A 1 108 ? 5.635 11.248 -8.164 1.00 88.38 108 LEU A O 1
ATOM 873 N N . GLY A 1 109 ? 5.495 9.436 -9.503 1.00 84.38 109 GLY A N 1
ATOM 874 C CA . GLY A 1 109 ? 4.195 9.776 -10.082 1.00 84.38 109 GLY A CA 1
ATOM 875 C C . GLY A 1 109 ? 3.070 9.834 -9.046 1.00 84.38 109 GLY A C 1
ATOM 876 O O . GLY A 1 109 ? 2.182 10.668 -9.166 1.00 84.38 109 GLY A O 1
ATOM 877 N N . VAL A 1 110 ? 3.138 9.015 -7.990 1.00 82.44 110 VAL A N 1
ATOM 878 C CA . VAL A 1 110 ? 2.138 9.015 -6.906 1.00 82.44 110 VAL A CA 1
ATOM 879 C C . VAL A 1 110 ? 2.193 10.302 -6.075 1.00 82.44 110 VAL A C 1
ATOM 881 O O . VAL A 1 110 ? 1.162 10.740 -5.584 1.00 82.44 110 VAL A O 1
ATOM 884 N N . PHE A 1 111 ? 3.365 10.931 -5.936 1.00 74.62 111 PHE A N 1
ATOM 885 C CA . PHE A 1 111 ? 3.517 12.186 -5.183 1.00 74.62 111 PHE A CA 1
ATOM 886 C C . PHE A 1 111 ? 3.102 13.443 -5.962 1.00 74.62 111 PHE A C 1
ATOM 888 O O . PHE A 1 111 ? 2.953 14.500 -5.355 1.00 74.62 111 PHE A O 1
ATOM 895 N N . HIS A 1 112 ? 2.969 13.349 -7.288 1.00 65.56 112 HIS A N 1
ATOM 896 C CA . HIS A 1 112 ? 2.639 14.479 -8.167 1.00 65.56 112 HIS A CA 1
ATOM 897 C C . HIS A 1 112 ? 1.176 14.479 -8.650 1.00 65.56 112 HIS A C 1
ATOM 899 O O . HIS A 1 112 ? 0.799 15.375 -9.407 1.00 65.56 112 HIS A O 1
ATOM 905 N N . LEU A 1 113 ? 0.379 13.489 -8.236 1.00 50.69 113 LEU A N 1
ATOM 906 C CA . LEU A 1 113 ? -1.071 13.398 -8.457 1.00 50.69 113 LEU A CA 1
ATOM 907 C C . LEU A 1 113 ? -1.834 13.998 -7.272 1.00 50.69 113 LEU A C 1
ATOM 909 O O . LEU A 1 113 ? -2.870 14.649 -7.534 1.00 50.69 113 LEU A O 1
#

Radius of gyration: 18.72 Å; chains: 1; bounding box: 51×35×47 Å